Protein AF-A0AA40S0T0-F1 (afdb_monomer)

Mean predicted aligned error: 10.05 Å

Structure (mmCIF, N/CA/C/O backbone):
data_AF-A0AA40S0T0-F1
#
_entry.id   AF-A0AA40S0T0-F1
#
loop_
_atom_site.group_PDB
_atom_site.id
_ato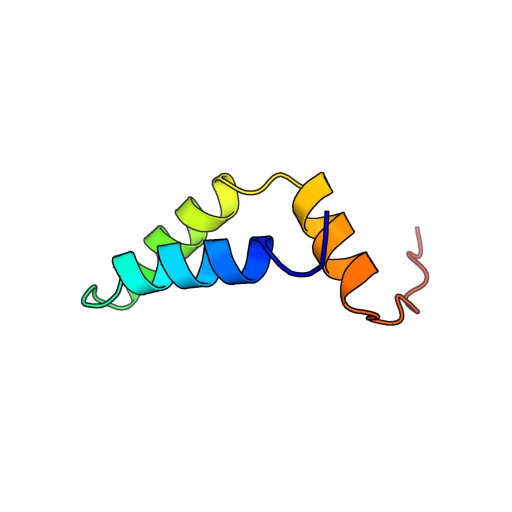m_site.type_symbol
_atom_site.label_atom_id
_atom_site.label_alt_id
_atom_site.label_comp_id
_atom_site.label_asym_id
_atom_site.label_entity_id
_atom_site.label_seq_id
_atom_site.pdbx_PDB_ins_code
_atom_site.Cartn_x
_atom_site.Cartn_y
_atom_site.Cartn_z
_atom_site.occupancy
_atom_site.B_iso_or_equiv
_atom_site.auth_seq_id
_atom_site.auth_comp_id
_atom_site.auth_asym_id
_atom_site.auth_atom_id
_atom_site.pdbx_PDB_model_num
ATOM 1 N N . MET A 1 1 ? 16.204 6.465 -13.795 1.00 44.66 1 MET A N 1
ATOM 2 C CA . MET A 1 1 ? 15.110 6.505 -12.801 1.00 44.66 1 MET A CA 1
ATOM 3 C C . MET A 1 1 ? 15.676 5.917 -11.513 1.00 44.66 1 MET A C 1
ATOM 5 O O . MET A 1 1 ? 16.130 4.786 -11.549 1.00 44.66 1 MET A O 1
ATOM 9 N N . THR A 1 2 ? 15.825 6.724 -10.463 1.00 48.16 2 THR A N 1
ATOM 10 C CA . THR A 1 2 ? 16.633 6.454 -9.254 1.00 48.16 2 THR A CA 1
ATOM 11 C C . THR A 1 2 ? 15.921 5.543 -8.223 1.00 48.16 2 THR A C 1
ATOM 13 O O . THR A 1 2 ? 14.686 5.511 -8.202 1.00 48.16 2 THR A O 1
ATOM 16 N N . PRO A 1 3 ? 16.647 4.812 -7.348 1.00 51.09 3 PRO A N 1
ATOM 17 C CA . PRO A 1 3 ? 16.055 4.018 -6.252 1.00 51.09 3 PRO A CA 1
ATOM 18 C C . PRO A 1 3 ? 15.473 4.945 -5.165 1.00 51.09 3 PRO A C 1
ATOM 20 O O . PRO A 1 3 ? 16.060 6.011 -4.975 1.00 51.09 3 PRO A O 1
ATOM 23 N N . PRO A 1 4 ? 14.412 4.629 -4.375 1.00 59.72 4 PRO A N 1
ATOM 24 C CA . PRO A 1 4 ? 13.432 3.539 -4.379 1.00 59.72 4 PRO A CA 1
ATOM 25 C C . PRO A 1 4 ? 11.983 4.102 -4.410 1.00 59.72 4 PRO A C 1
ATOM 27 O O . PRO A 1 4 ? 11.269 4.193 -3.406 1.00 59.72 4 PRO A O 1
ATOM 30 N N . GLN A 1 5 ? 11.522 4.511 -5.588 1.00 67.69 5 GLN A N 1
ATOM 31 C CA . GLN A 1 5 ? 10.199 5.134 -5.796 1.00 67.69 5 GLN A CA 1
ATOM 32 C C . GLN A 1 5 ? 9.036 4.219 -5.380 1.00 67.69 5 GLN A C 1
ATOM 34 O O . GLN A 1 5 ? 7.973 4.681 -4.971 1.00 67.69 5 GLN A O 1
ATOM 39 N N . ILE A 1 6 ? 9.246 2.908 -5.488 1.00 74.56 6 ILE A N 1
ATOM 40 C CA . ILE A 1 6 ? 8.260 1.874 -5.167 1.00 74.56 6 ILE A CA 1
ATOM 41 C C . ILE A 1 6 ? 7.990 1.831 -3.665 1.00 74.56 6 ILE A C 1
ATOM 43 O O . ILE A 1 6 ? 6.832 1.860 -3.257 1.00 74.56 6 ILE A O 1
ATOM 47 N N . PHE A 1 7 ? 9.033 1.897 -2.834 1.00 74.50 7 PHE A N 1
ATOM 48 C CA . PHE A 1 7 ? 8.870 1.994 -1.382 1.00 74.50 7 PHE A CA 1
ATOM 49 C C . PHE A 1 7 ? 8.215 3.313 -0.963 1.00 74.50 7 PHE A C 1
ATOM 51 O O . PHE A 1 7 ? 7.416 3.341 -0.028 1.00 74.50 7 PHE A O 1
ATOM 58 N N . ALA A 1 8 ? 8.512 4.417 -1.655 1.00 82.38 8 ALA A N 1
ATOM 59 C CA . ALA A 1 8 ? 7.831 5.689 -1.418 1.00 82.38 8 ALA A CA 1
ATOM 60 C C . ALA A 1 8 ? 6.330 5.613 -1.762 1.00 82.38 8 ALA A C 1
ATOM 62 O O . ALA A 1 8 ? 5.500 6.035 -0.956 1.00 82.38 8 ALA A O 1
ATOM 63 N N . LYS A 1 9 ? 5.974 5.007 -2.905 1.00 80.56 9 LYS A N 1
ATOM 64 C CA . LYS A 1 9 ? 4.581 4.752 -3.310 1.00 80.56 9 LYS A CA 1
ATOM 65 C 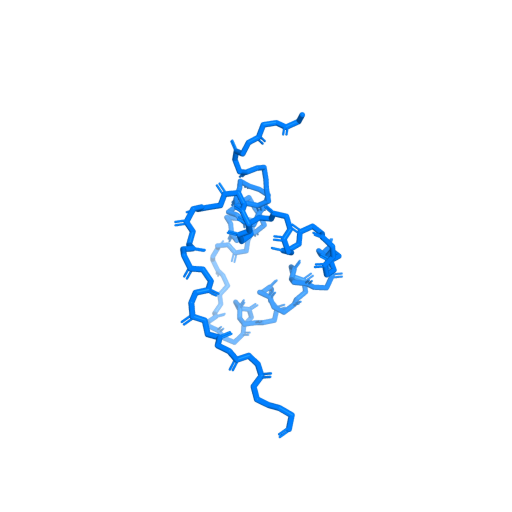C . LYS A 1 9 ? 3.857 3.835 -2.322 1.00 80.56 9 LYS A C 1
ATOM 67 O O . LYS A 1 9 ? 2.741 4.151 -1.918 1.00 80.56 9 LYS A O 1
ATOM 72 N N . LEU A 1 10 ? 4.496 2.750 -1.883 1.00 82.75 10 LEU A N 1
ATOM 73 C CA . LEU A 1 10 ? 3.930 1.831 -0.894 1.00 82.75 10 LEU A CA 1
ATOM 74 C C . LEU A 1 10 ? 3.647 2.552 0.428 1.00 82.75 10 LEU A C 1
ATOM 76 O O . LEU A 1 10 ? 2.535 2.481 0.942 1.00 82.75 10 LEU A O 1
ATOM 80 N N . LYS A 1 11 ? 4.612 3.322 0.946 1.00 80.88 11 LYS A N 1
ATOM 81 C CA . LYS A 1 11 ? 4.418 4.123 2.165 1.00 80.88 11 LYS A CA 1
ATOM 82 C C . LYS A 1 11 ? 3.267 5.120 2.032 1.00 80.88 11 LYS A C 1
ATOM 84 O O . LYS A 1 11 ? 2.514 5.288 2.986 1.00 80.88 11 LYS A O 1
ATOM 89 N N . ALA A 1 12 ? 3.106 5.758 0.873 1.00 85.69 12 ALA A N 1
ATOM 90 C CA . ALA A 1 12 ? 1.996 6.677 0.629 1.00 85.69 12 ALA A CA 1
ATOM 91 C C . ALA A 1 12 ? 0.634 5.960 0.668 1.00 85.69 12 ALA A C 1
ATOM 93 O O . ALA A 1 12 ? -0.294 6.444 1.316 1.00 85.69 12 ALA A O 1
ATOM 94 N N . LEU A 1 13 ? 0.533 4.778 0.050 1.00 81.12 13 LEU A N 1
ATOM 95 C CA . LEU A 1 13 ? -0.676 3.949 0.089 1.00 81.12 13 LEU A CA 1
ATOM 96 C C . LEU A 1 13 ? -1.001 3.507 1.523 1.00 81.12 13 LEU A C 1
ATOM 98 O O . LEU A 1 13 ? -2.127 3.688 1.980 1.00 81.12 13 LEU A O 1
ATOM 102 N N . LEU A 1 14 ? -0.006 3.036 2.277 1.00 80.00 14 LEU A N 1
ATOM 103 C CA . LEU A 1 14 ? -0.193 2.636 3.677 1.00 80.00 14 LEU A CA 1
ATOM 104 C C . LEU A 1 14 ? -0.582 3.816 4.575 1.00 80.00 14 LEU A C 1
ATOM 106 O O . LEU A 1 14 ? -1.440 3.677 5.443 1.00 80.00 14 LEU A O 1
ATOM 110 N N . ARG A 1 15 ? -0.007 5.002 4.344 1.00 82.88 15 ARG A N 1
ATOM 111 C CA . ARG A 1 15 ? -0.365 6.223 5.076 1.00 82.88 15 ARG A CA 1
ATOM 112 C C . ARG A 1 15 ? -1.815 6.633 4.820 1.00 82.88 15 ARG A C 1
ATOM 114 O O . ARG A 1 15 ? -2.468 7.078 5.758 1.00 82.88 15 ARG A O 1
ATOM 121 N N . SER A 1 16 ? -2.326 6.444 3.601 1.00 77.06 16 SER A N 1
ATOM 122 C CA . SER A 1 16 ? -3.743 6.688 3.281 1.00 77.06 16 SER A CA 1
ATOM 123 C C . SER A 1 16 ? -4.705 5.676 3.918 1.00 77.06 16 SER A C 1
ATOM 125 O O . SER A 1 16 ? -5.876 5.989 4.109 1.00 77.06 16 SER A O 1
ATOM 127 N N . ALA A 1 17 ? -4.211 4.492 4.293 1.00 74.88 17 ALA A N 1
ATOM 128 C CA . ALA A 1 17 ? -4.982 3.463 4.992 1.00 74.88 17 ALA A CA 1
ATOM 129 C C . ALA A 1 17 ? -4.923 3.584 6.531 1.00 74.88 17 ALA A C 1
ATOM 131 O O . ALA A 1 17 ? -5.584 2.819 7.237 1.00 74.88 17 ALA A O 1
ATOM 132 N N . ALA A 1 18 ? -4.142 4.527 7.072 1.00 66.00 18 ALA A N 1
ATOM 133 C CA . ALA A 1 18 ? -3.972 4.700 8.511 1.00 66.00 18 ALA A CA 1
ATOM 134 C C . ALA A 1 18 ? -5.298 5.102 9.192 1.00 66.00 18 ALA A C 1
ATOM 136 O O . ALA A 1 18 ? -5.920 6.091 8.815 1.00 66.00 18 ALA A O 1
ATOM 137 N N . GLY A 1 19 ? -5.713 4.335 10.209 1.00 69.62 19 GLY A N 1
ATOM 138 C CA . GLY A 1 19 ? -6.974 4.521 10.950 1.00 69.62 19 GLY A CA 1
ATOM 139 C C . GLY A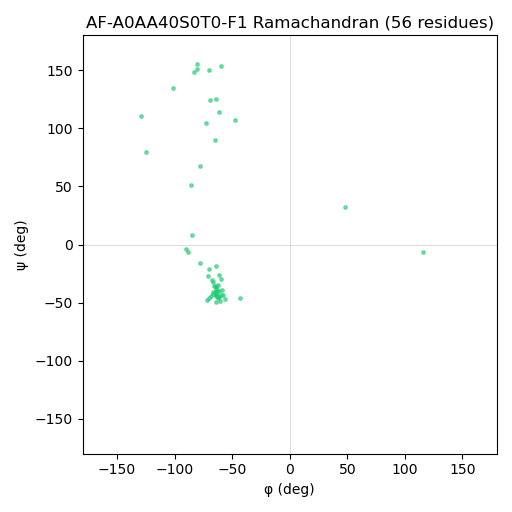 1 19 ? -7.975 3.369 10.799 1.00 69.62 19 GLY A C 1
ATOM 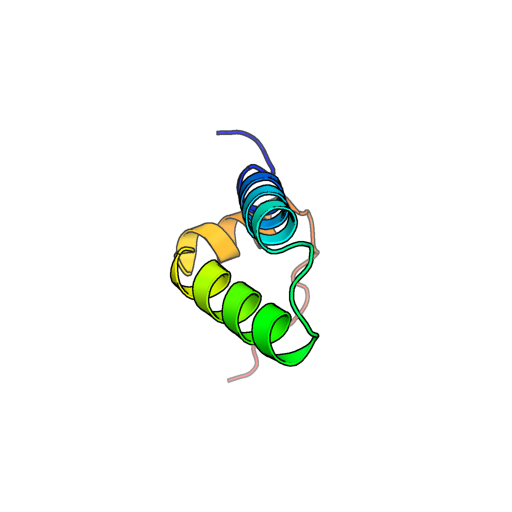140 O O . GLY A 1 19 ? -8.998 3.348 11.477 1.00 69.62 19 GLY A O 1
ATOM 141 N N . ARG A 1 20 ? -7.677 2.400 9.929 1.00 71.38 20 ARG A N 1
ATOM 142 C CA . ARG A 1 20 ? -8.469 1.185 9.721 1.00 71.38 20 ARG A CA 1
ATOM 143 C C . ARG A 1 20 ? -8.129 0.086 10.750 1.00 71.38 20 ARG A C 1
ATOM 145 O O . ARG A 1 20 ? -6.973 -0.002 11.171 1.00 71.38 20 ARG A O 1
ATOM 152 N N . PRO A 1 21 ? -9.090 -0.769 11.146 1.00 81.19 21 PRO A N 1
ATOM 153 C CA . PRO A 1 21 ? -8.809 -1.960 11.946 1.00 81.19 21 PRO A CA 1
ATOM 154 C C . PRO A 1 21 ? -7.846 -2.909 11.209 1.00 81.19 21 PRO A C 1
ATOM 156 O O . PRO A 1 21 ? -7.786 -2.924 9.983 1.00 81.19 21 PRO A O 1
ATOM 159 N N . VAL A 1 22 ? -7.092 -3.725 11.953 1.00 80.06 22 VAL A N 1
ATOM 160 C CA . VAL A 1 22 ? -6.104 -4.689 11.417 1.00 80.06 22 VAL A CA 1
ATOM 161 C C . VAL A 1 22 ? -6.587 -5.493 10.190 1.00 80.06 22 VAL A C 1
ATOM 163 O O . VAL A 1 22 ? -5.823 -5.573 9.230 1.00 80.06 22 VAL A O 1
ATOM 166 N N . PRO A 1 23 ? -7.807 -6.070 10.143 1.00 80.44 23 PRO A N 1
ATOM 167 C CA . PRO A 1 23 ? -8.296 -6.762 8.942 1.00 80.44 23 PRO A CA 1
ATOM 168 C C . PRO A 1 23 ? -8.364 -5.864 7.699 1.00 80.44 23 PRO A C 1
ATOM 170 O O . PRO A 1 23 ? -7.893 -6.255 6.633 1.00 80.44 23 PRO A O 1
ATOM 173 N N . ASP A 1 24 ? -8.857 -4.638 7.843 1.00 79.44 24 ASP A N 1
ATOM 174 C CA . ASP A 1 24 ? -8.938 -3.666 6.750 1.00 79.44 24 ASP A CA 1
ATOM 175 C C . ASP A 1 24 ? -7.542 -3.206 6.296 1.00 79.44 24 ASP A C 1
ATOM 177 O O . ASP A 1 24 ? -7.329 -2.907 5.119 1.00 79.44 24 ASP A O 1
ATOM 181 N N . LEU A 1 25 ? -6.568 -3.172 7.213 1.00 83.06 25 LEU A N 1
ATOM 182 C CA . LEU A 1 25 ? -5.171 -2.909 6.872 1.00 83.06 25 LEU A CA 1
ATOM 183 C C . LEU A 1 25 ? -4.599 -4.022 5.980 1.00 83.06 25 LEU A C 1
ATOM 185 O O . LEU A 1 25 ? -3.906 -3.721 5.010 1.00 83.06 25 LEU A O 1
ATOM 189 N N . TRP A 1 26 ? -4.914 -5.292 6.258 1.00 83.88 26 TRP A N 1
ATOM 190 C CA . TRP A 1 26 ? -4.495 -6.416 5.413 1.00 83.88 26 TRP A CA 1
ATOM 191 C C . TRP A 1 26 ? -5.092 -6.344 4.006 1.00 83.88 26 TRP A C 1
ATOM 193 O O . TRP A 1 26 ? -4.379 -6.604 3.035 1.00 83.88 26 TRP A O 1
ATOM 203 N N . ASP A 1 27 ? -6.360 -5.953 3.873 1.00 84.44 27 ASP A N 1
ATOM 204 C CA . ASP A 1 27 ? -6.976 -5.732 2.559 1.00 84.44 27 ASP A CA 1
ATOM 205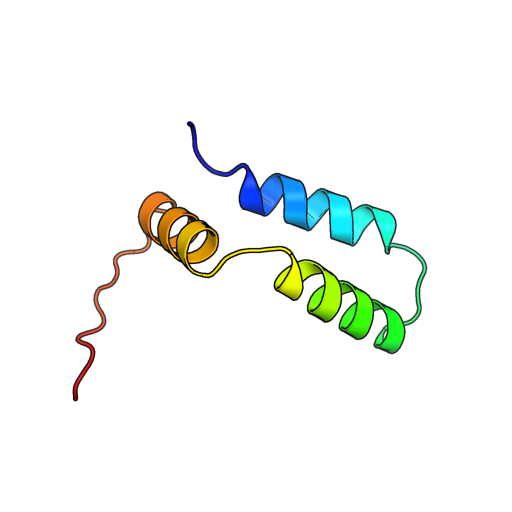 C C . ASP A 1 27 ? -6.365 -4.543 1.818 1.00 84.44 27 ASP A C 1
ATOM 207 O O . ASP A 1 27 ? -6.070 -4.639 0.624 1.00 84.44 27 ASP A O 1
ATOM 211 N N . ALA A 1 28 ? -6.087 -3.446 2.524 1.00 84.50 28 ALA A N 1
ATOM 212 C CA . ALA A 1 28 ? -5.400 -2.297 1.948 1.00 84.50 28 ALA A CA 1
ATOM 213 C C . ALA A 1 28 ? -3.993 -2.662 1.451 1.00 84.50 28 ALA A C 1
ATOM 215 O O . ALA A 1 28 ? -3.594 -2.231 0.370 1.00 84.50 28 ALA A O 1
ATOM 216 N N . ILE A 1 29 ? -3.260 -3.494 2.197 1.00 84.00 29 ILE A N 1
ATOM 217 C CA . ILE A 1 29 ? -1.950 -4.014 1.791 1.00 84.00 29 ILE A CA 1
ATOM 218 C C . ILE A 1 29 ? -2.083 -4.893 0.541 1.00 84.00 29 ILE A C 1
ATOM 220 O O . ILE A 1 29 ? -1.370 -4.663 -0.435 1.00 84.00 29 ILE A O 1
ATOM 224 N N . ARG A 1 30 ? -3.011 -5.862 0.523 1.00 84.75 30 ARG A N 1
ATOM 225 C CA . ARG A 1 30 ? -3.243 -6.723 -0.653 1.00 84.75 30 ARG A CA 1
ATOM 226 C C . ARG A 1 30 ? -3.565 -5.905 -1.903 1.00 84.75 30 ARG A C 1
ATOM 228 O O . ARG A 1 30 ? -2.962 -6.130 -2.947 1.00 84.75 30 ARG A O 1
ATOM 235 N N . ASN A 1 31 ? -4.459 -4.925 -1.788 1.00 84.69 31 ASN A N 1
ATOM 236 C CA . ASN A 1 31 ? -4.840 -4.049 -2.896 1.00 84.69 31 ASN A CA 1
ATOM 237 C C . ASN A 1 31 ? -3.727 -3.060 -3.293 1.00 84.69 31 ASN A C 1
ATOM 239 O O . ASN A 1 31 ? -3.631 -2.636 -4.440 1.00 84.69 31 ASN A O 1
ATOM 243 N N . ALA A 1 32 ? -2.846 -2.685 -2.366 1.00 84.12 32 ALA A N 1
ATOM 244 C CA . ALA A 1 32 ? -1.650 -1.932 -2.720 1.00 84.12 32 ALA A CA 1
ATOM 245 C C . ALA A 1 32 ? -0.704 -2.789 -3.575 1.00 84.12 32 ALA A C 1
ATOM 247 O O . ALA A 1 32 ? -0.189 -2.297 -4.577 1.00 84.12 32 ALA A O 1
ATOM 248 N N . PHE A 1 33 ? -0.520 -4.068 -3.227 1.00 82.31 33 PHE A N 1
ATOM 249 C CA . PHE A 1 33 ? 0.356 -4.990 -3.956 1.00 82.31 33 PHE A CA 1
ATOM 250 C C . PHE A 1 33 ? -0.125 -5.329 -5.371 1.00 82.31 33 PHE A C 1
ATOM 252 O O . PHE A 1 33 ? 0.712 -5.471 -6.257 1.00 82.31 33 PHE A O 1
ATOM 259 N N . THR A 1 34 ? -1.436 -5.374 -5.634 1.00 83.38 34 THR A N 1
ATOM 260 C CA . THR A 1 34 ? -1.967 -5.573 -7.002 1.00 83.38 34 THR A CA 1
ATOM 261 C C . THR A 1 34 ? -1.615 -4.433 -7.959 1.00 83.38 34 THR A C 1
ATOM 263 O O . THR A 1 34 ? -1.687 -4.598 -9.175 1.00 83.38 34 THR A O 1
ATOM 266 N N . ARG A 1 35 ? -1.231 -3.269 -7.426 1.00 81.38 35 ARG A N 1
ATOM 267 C CA . ARG A 1 35 ? -0.883 -2.075 -8.201 1.00 81.38 35 ARG A CA 1
ATOM 268 C C . ARG A 1 35 ? 0.589 -2.020 -8.610 1.00 81.38 35 ARG A C 1
ATOM 270 O O . ARG A 1 35 ? 0.960 -1.113 -9.353 1.00 81.38 35 ARG A O 1
ATOM 277 N N . PHE A 1 36 ? 1.405 -2.958 -8.133 1.00 80.62 36 PHE A N 1
ATOM 278 C CA . PHE A 1 36 ? 2.806 -3.097 -8.518 1.00 80.62 36 PHE A CA 1
ATOM 279 C C . PHE A 1 36 ? 2.963 -4.232 -9.521 1.00 80.62 36 PHE A C 1
ATOM 281 O O . PHE A 1 36 ? 2.427 -5.326 -9.341 1.00 80.62 36 PHE A O 1
ATOM 288 N N . THR A 1 37 ? 3.725 -3.978 -10.578 1.00 81.25 37 THR A N 1
ATOM 289 C CA . THR A 1 37 ? 4.069 -5.028 -11.536 1.00 81.25 37 THR A CA 1
ATOM 290 C C . THR A 1 37 ? 5.223 -5.890 -11.005 1.00 81.25 37 THR A C 1
ATOM 292 O O . THR A 1 37 ? 6.080 -5.406 -10.261 1.00 81.25 37 THR A O 1
ATOM 295 N N . PRO A 1 38 ? 5.299 -7.178 -11.385 1.00 77.62 38 PRO A N 1
ATOM 296 C CA . PRO A 1 38 ? 6.397 -8.048 -10.960 1.00 77.62 38 PRO A CA 1
ATOM 297 C C . PRO A 1 38 ? 7.771 -7.550 -11.436 1.00 77.62 38 PRO A C 1
ATOM 299 O O . PRO A 1 38 ? 8.779 -7.822 -10.788 1.00 77.62 38 PRO A O 1
ATOM 302 N N . ASP A 1 39 ? 7.817 -6.802 -12.540 1.00 76.75 39 ASP A N 1
ATOM 303 C CA . ASP A 1 39 ? 9.036 -6.182 -13.062 1.00 76.75 39 ASP A CA 1
ATOM 304 C C . ASP A 1 39 ? 9.533 -5.031 -12.173 1.00 76.75 39 ASP A C 1
ATOM 306 O O . ASP A 1 39 ? 10.691 -5.005 -11.759 1.00 76.75 39 ASP A O 1
ATOM 310 N N . GLU A 1 40 ? 8.618 -4.151 -11.759 1.00 75.62 40 GLU A N 1
ATOM 311 C CA . GLU A 1 40 ? 8.881 -3.087 -10.789 1.00 75.62 40 GLU A CA 1
ATOM 312 C C . GLU A 1 40 ? 9.396 -3.648 -9.453 1.00 75.62 40 GLU A C 1
ATOM 314 O O . GLU A 1 40 ? 10.376 -3.139 -8.902 1.00 75.62 40 GLU A O 1
ATOM 319 N N . CYS A 1 41 ? 8.793 -4.729 -8.949 1.00 76.56 41 CYS A N 1
ATOM 320 C CA . CYS A 1 41 ? 9.256 -5.406 -7.737 1.00 76.56 41 CYS A CA 1
ATOM 321 C C . CYS A 1 41 ? 10.667 -5.993 -7.898 1.00 76.56 41 CYS A C 1
ATOM 323 O O . CYS A 1 41 ? 11.503 -5.805 -7.014 1.00 76.56 41 CYS A O 1
ATOM 325 N N . ARG A 1 42 ? 10.966 -6.649 -9.029 1.00 75.25 42 ARG A N 1
ATOM 326 C CA . ARG A 1 42 ? 12.309 -7.184 -9.317 1.00 75.25 42 ARG A CA 1
ATOM 327 C C . ARG A 1 42 ? 13.360 -6.084 -9.396 1.00 75.25 42 ARG A C 1
ATOM 329 O O . ARG A 1 42 ? 14.413 -6.219 -8.784 1.00 75.25 42 ARG A O 1
ATOM 336 N N . ASN A 1 43 ? 13.053 -4.976 -10.067 1.00 74.81 43 ASN A N 1
ATOM 337 C CA . ASN A 1 43 ? 13.948 -3.824 -10.133 1.00 74.81 43 ASN A CA 1
ATOM 338 C C . ASN A 1 43 ? 14.165 -3.187 -8.747 1.00 74.81 43 ASN A C 1
ATOM 340 O O . ASN A 1 43 ? 15.269 -2.757 -8.430 1.00 74.81 43 ASN A O 1
ATOM 344 N N . CYS A 1 44 ? 13.139 -3.166 -7.886 1.00 69.25 44 CYS A N 1
ATOM 345 C CA . CYS A 1 44 ? 13.277 -2.708 -6.501 1.00 69.25 44 CYS A CA 1
ATOM 346 C C . CYS A 1 44 ? 14.225 -3.595 -5.680 1.00 69.25 44 CYS A C 1
ATOM 348 O O . CYS A 1 44 ? 14.999 -3.066 -4.889 1.00 69.25 44 CYS A O 1
ATOM 350 N N . ILE A 1 45 ? 14.156 -4.917 -5.857 1.00 68.94 45 ILE A N 1
ATOM 351 C CA . ILE A 1 45 ? 15.004 -5.887 -5.147 1.00 68.94 45 ILE A CA 1
ATOM 352 C C . ILE A 1 45 ? 16.444 -5.820 -5.668 1.00 68.94 45 ILE A C 1
ATOM 354 O O . ILE A 1 45 ? 17.366 -5.676 -4.873 1.00 68.94 45 ILE A O 1
ATOM 358 N N . ALA A 1 46 ? 16.630 -5.827 -6.991 1.00 70.19 46 ALA A N 1
ATOM 3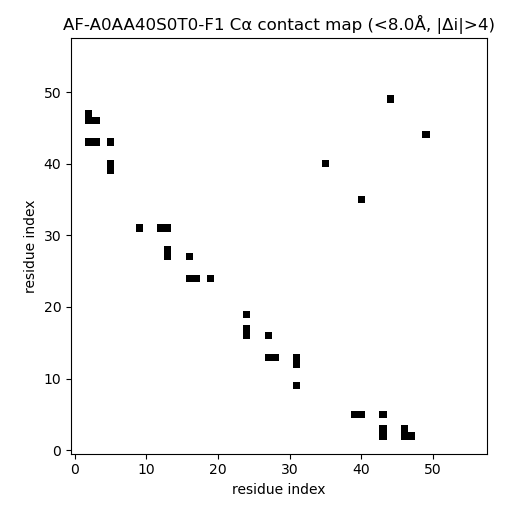59 C CA . ALA A 1 46 ? 17.943 -5.721 -7.629 1.00 70.19 46 ALA A CA 1
ATOM 360 C C . ALA A 1 46 ? 18.649 -4.393 -7.306 1.00 70.19 46 ALA A C 1
ATOM 362 O O . ALA A 1 46 ? 19.861 -4.345 -7.143 1.00 70.19 46 ALA A O 1
ATOM 363 N N . SER A 1 47 ? 17.886 -3.304 -7.175 1.00 67.62 47 SER A N 1
ATOM 364 C CA . SER A 1 47 ? 18.415 -1.993 -6.797 1.00 67.62 47 SER A CA 1
ATOM 365 C C . SER A 1 47 ? 18.711 -1.844 -5.302 1.00 67.62 47 SER A C 1
ATOM 367 O O . SER A 1 47 ? 19.357 -0.867 -4.921 1.00 67.62 47 SER A O 1
ATOM 369 N N . ALA A 1 48 ? 18.190 -2.725 -4.451 1.00 66.69 48 ALA A N 1
ATOM 370 C CA . ALA A 1 48 ? 18.375 -2.643 -3.007 1.00 66.69 48 ALA A CA 1
ATOM 371 C C . ALA A 1 48 ? 19.692 -3.290 -2.537 1.00 66.69 48 ALA A C 1
ATOM 373 O O . ALA A 1 48 ? 19.895 -3.400 -1.333 1.00 66.69 48 ALA A O 1
ATOM 374 N N . ASP A 1 49 ? 20.566 -3.685 -3.476 1.00 63.25 49 ASP A N 1
ATOM 375 C CA . ASP A 1 49 ? 21.841 -4.374 -3.225 1.00 63.25 49 ASP A CA 1
ATOM 376 C C . ASP A 1 49 ? 21.671 -5.558 -2.253 1.00 63.25 49 ASP A C 1
ATOM 378 O O . ASP A 1 49 ? 22.530 -5.876 -1.433 1.00 63.25 49 ASP A O 1
ATOM 382 N N . TYR A 1 50 ? 20.496 -6.200 -2.314 1.00 59.62 50 TYR A N 1
ATOM 383 C CA . TYR A 1 50 ? 20.315 -7.507 -1.713 1.00 59.62 50 TYR A CA 1
ATOM 384 C C . TYR A 1 50 ? 21.067 -8.480 -2.606 1.00 59.62 50 TYR A C 1
ATOM 386 O O . TYR A 1 50 ? 20.608 -8.805 -3.705 1.00 59.62 50 TYR A O 1
ATOM 394 N N . ASP A 1 51 ? 22.231 -8.903 -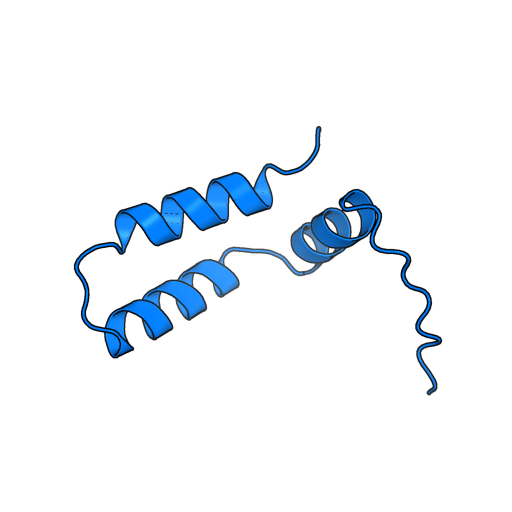2.123 1.00 52.69 51 ASP A N 1
ATOM 395 C CA . ASP A 1 51 ? 22.976 -10.032 -2.653 1.00 52.69 51 ASP A CA 1
ATOM 396 C C . ASP A 1 51 ? 21.991 -11.194 -2.831 1.00 52.69 51 ASP A C 1
ATOM 398 O O . ASP A 1 51 ? 21.429 -11.738 -1.877 1.00 52.69 51 ASP A O 1
ATOM 402 N N . THR A 1 52 ? 21.657 -11.473 -4.087 1.00 56.97 52 THR A N 1
ATOM 403 C CA . THR A 1 52 ? 20.722 -12.533 -4.461 1.00 56.97 52 THR A CA 1
ATOM 404 C C . THR A 1 52 ? 21.507 -13.838 -4.559 1.00 56.97 52 THR A C 1
ATOM 406 O O . THR A 1 52 ? 21.424 -14.548 -5.555 1.00 56.97 52 THR A O 1
ATOM 409 N N . ASP A 1 53 ? 22.284 -14.168 -3.524 1.00 56.69 53 ASP A N 1
ATOM 410 C CA . ASP A 1 53 ? 22.916 -15.479 -3.369 1.00 56.69 53 ASP A CA 1
ATOM 411 C C . ASP A 1 53 ? 21.878 -16.482 -2.861 1.00 56.69 53 ASP A C 1
ATOM 413 O O . ASP A 1 53 ? 21.887 -16.954 -1.728 1.00 56.69 53 ASP A O 1
ATOM 417 N N . LEU A 1 54 ? 20.898 -16.777 -3.709 1.00 61.41 54 LEU A N 1
ATOM 418 C CA . LEU A 1 54 ? 20.147 -18.014 -3.592 1.00 61.41 54 LEU A CA 1
ATOM 419 C C . LEU A 1 54 ? 20.157 -18.683 -4.963 1.00 61.41 54 LEU A C 1
ATOM 421 O O . LEU A 1 54 ? 19.505 -18.181 -5.886 1.00 61.41 54 LEU A O 1
ATOM 425 N N . PRO A 1 55 ? 20.868 -19.815 -5.128 1.00 51.44 55 PRO A N 1
ATOM 426 C CA . PRO A 1 55 ? 20.707 -20.624 -6.318 1.00 51.44 55 PRO A CA 1
ATOM 427 C C . PRO A 1 55 ? 19.254 -21.093 -6.332 1.00 51.44 55 PRO A C 1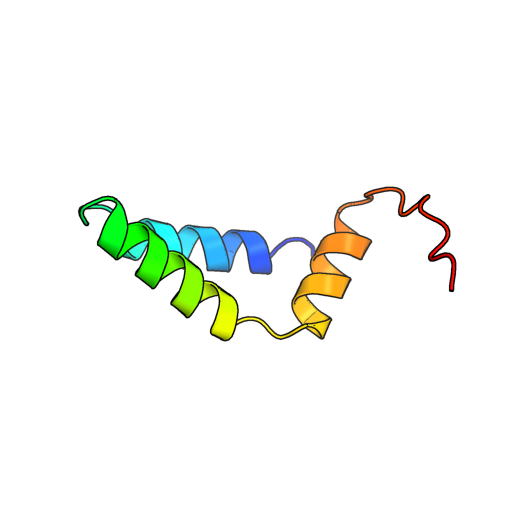
ATOM 429 O O . PRO A 1 55 ? 18.815 -21.840 -5.456 1.00 51.44 55 PRO A O 1
ATOM 432 N N . VAL A 1 56 ? 18.488 -20.627 -7.317 1.00 57.69 56 VAL A N 1
ATOM 433 C CA . VAL A 1 56 ? 17.184 -21.205 -7.629 1.00 57.69 56 VAL A CA 1
ATOM 434 C C . VAL A 1 56 ? 17.433 -22.633 -8.118 1.00 57.69 56 VAL A C 1
ATOM 436 O O . VAL A 1 56 ? 17.707 -22.885 -9.288 1.00 57.69 56 VAL A O 1
ATOM 439 N N . ALA A 1 57 ? 17.445 -23.576 -7.179 1.00 49.06 57 ALA A N 1
ATOM 440 C CA . ALA A 1 57 ? 17.441 -24.989 -7.497 1.00 49.06 57 ALA A CA 1
ATOM 441 C C . ALA A 1 57 ? 16.071 -25.336 -8.097 1.00 49.06 57 ALA A C 1
ATOM 443 O O . ALA A 1 57 ? 15.029 -25.022 -7.519 1.00 49.06 57 ALA A O 1
ATOM 444 N N . THR A 1 58 ? 16.145 -25.899 -9.303 1.00 47.31 58 THR A N 1
ATOM 445 C CA . THR A 1 58 ? 15.072 -26.507 -10.102 1.00 47.31 58 THR A CA 1
ATOM 446 C C . THR A 1 58 ? 14.350 -27.616 -9.350 1.00 47.31 58 THR A C 1
ATOM 448 O O . THR A 1 58 ? 15.035 -28.353 -8.606 1.00 47.31 58 THR A O 1
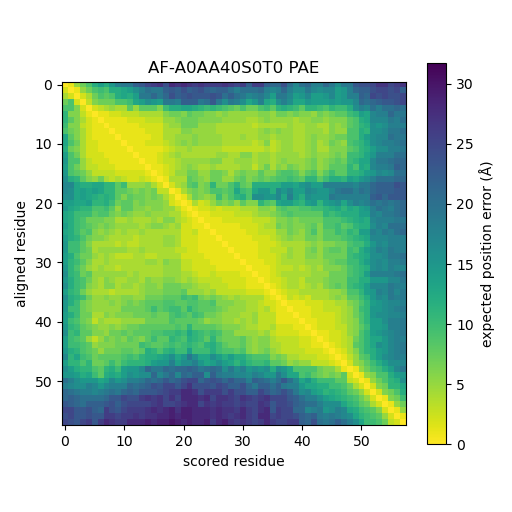#

pLDDT: mean 72.32, std 11.67, range [44.66, 85.69]

Nearest PDB structures (foldseek):
  2gox-assembly2_D  TM=4.845E-01  e=7.747E+00  Staphylococcus aureus subsp. aureus Mu50

Sequence (58 aa):
MTPPQIFAKLKALLRSAAGRPVPDLWDAIRNAFTRFTPDECRNCIASADYDTDLPVAT

Solvent-accessible surface area (backbone atoms only — not comparable to full-atom values): 3744 Å² total; per-residue (Å²): 136,76,90,63,62,65,61,54,52,50,51,52,55,53,60,73,50,64,89,53,58,73,72,58,42,53,52,50,50,55,59,53,53,73,75,54,54,75,65,59,52,49,54,53,45,65,69,61,73,57,80,75,87,62,86,82,77,128

Radius of gyration: 14.2 Å; Cα contacts (8 Å, |Δi|>4): 19; chains: 1; bounding box: 32×33×25 Å

Organism: NCBI:txid47958

Foldseek 3Di:
DAPDVLVVQLVVQLVVQPPDPPVSSVVSNVVSVVPDDPVSVVCNCVNVPPPPPDPPDD

Secondary structure (DSSP, 8-state):
--TTHHHHHHHHHHHHTTTS-HHHHHHHHHHHHTTS-HHHHHHHHHTTT---------